Protein AF-F0GGA5-F1 (afdb_monomer_lite)

Secondary structure (DSSP, 8-state):
---SSBPPTTGGGGGG-SS-----BBTTB--HHHHHHHHHHHHHHHHHHH--

Radius of gyration: 14.15 Å; chains: 1; bounding box: 29×25×43 Å

pLDDT: mean 92.79, std 10.34, range [44.25, 98.62]

Structure (mmCIF, N/CA/C/O backbone):
data_AF-F0GGA5-F1
#
_entry.id   AF-F0GGA5-F1
#
loop_
_atom_site.group_PDB
_atom_site.id
_atom_site.type_symbol
_atom_site.label_atom_id
_atom_site.label_alt_id
_atom_site.label_comp_id
_atom_site.label_asym_id
_atom_site.label_entity_id
_atom_site.label_seq_id
_atom_site.pdbx_PDB_ins_code
_atom_site.Cartn_x
_atom_site.Cartn_y
_atom_site.Cartn_z
_atom_site.occupancy
_atom_site.B_iso_or_equiv
_atom_site.auth_seq_id
_atom_site.auth_comp_id
_atom_site.auth_asym_id
_atom_site.auth_atom_id
_atom_site.pdbx_PDB_model_num
ATOM 1 N N . MET A 1 1 ? 4.819 1.325 -27.166 1.00 44.25 1 MET A N 1
ATOM 2 C CA . MET A 1 1 ? 4.624 2.177 -25.976 1.00 44.25 1 MET A CA 1
ATOM 3 C C . MET A 1 1 ? 5.400 1.529 -24.849 1.00 44.25 1 MET A C 1
ATOM 5 O O . MET A 1 1 ? 5.092 0.389 -24.529 1.00 44.25 1 MET A O 1
ATOM 9 N N . SER A 1 2 ? 6.462 2.164 -24.355 1.00 57.97 2 SER A N 1
ATOM 10 C CA . SER A 1 2 ? 7.236 1.616 -23.236 1.00 57.97 2 SER A CA 1
AT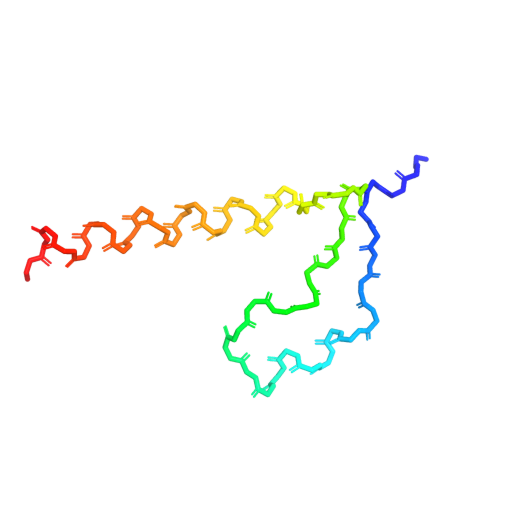OM 11 C C . SER A 1 2 ? 6.339 1.537 -22.004 1.00 57.97 2 SER A C 1
ATOM 13 O O . SER A 1 2 ? 5.635 2.503 -21.711 1.00 57.97 2 SER A O 1
ATOM 15 N N . ASP A 1 3 ? 6.330 0.391 -21.325 1.00 72.06 3 ASP A N 1
ATOM 16 C CA . ASP A 1 3 ? 5.641 0.245 -20.044 1.00 72.06 3 ASP A CA 1
ATOM 17 C C . 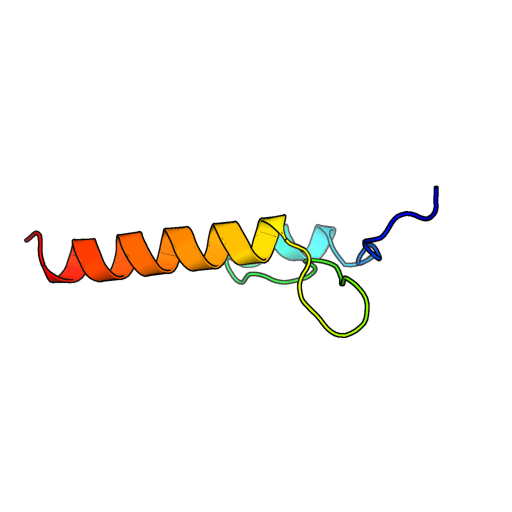ASP A 1 3 ? 6.263 1.260 -19.071 1.00 72.06 3 ASP A C 1
ATOM 19 O O . ASP A 1 3 ? 7.464 1.217 -18.802 1.00 72.06 3 ASP A O 1
ATOM 23 N N . ALA A 1 4 ? 5.477 2.245 -18.630 1.00 82.69 4 ALA A N 1
ATOM 24 C CA . ALA A 1 4 ? 5.966 3.326 -17.771 1.00 82.69 4 ALA A CA 1
ATOM 25 C C . ALA A 1 4 ? 6.281 2.835 -16.346 1.00 82.69 4 ALA A C 1
ATOM 27 O O . ALA A 1 4 ? 6.862 3.573 -15.548 1.00 82.69 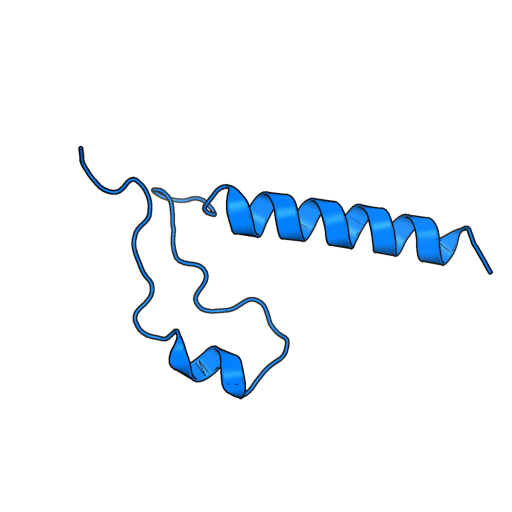4 ALA A O 1
ATOM 28 N N . VAL A 1 5 ? 5.884 1.599 -16.027 1.00 91.00 5 VAL A N 1
ATOM 29 C CA . VAL A 1 5 ? 6.047 0.976 -14.720 1.00 91.00 5 VAL A CA 1
ATOM 30 C C . VAL A 1 5 ? 6.989 -0.215 -14.825 1.00 91.00 5 VAL A C 1
ATOM 32 O O . VAL A 1 5 ? 6.713 -1.211 -15.487 1.00 91.00 5 VAL A O 1
ATOM 35 N N . GLU A 1 6 ? 8.092 -0.147 -14.091 1.00 93.38 6 GLU A N 1
ATOM 36 C CA . GLU A 1 6 ? 8.962 -1.293 -13.896 1.00 93.38 6 GLU A CA 1
ATOM 37 C C . GLU A 1 6 ? 8.358 -2.254 -12.873 1.00 93.38 6 GLU A C 1
ATOM 39 O O . GLU A 1 6 ? 8.005 -1.870 -11.751 1.00 93.38 6 GLU A O 1
ATOM 44 N N . ARG A 1 7 ? 8.270 -3.526 -13.267 1.00 91.12 7 ARG A N 1
ATOM 45 C CA . ARG A 1 7 ? 7.762 -4.612 -12.426 1.00 91.12 7 ARG A CA 1
ATOM 46 C C . ARG A 1 7 ? 8.796 -5.027 -11.387 1.00 91.12 7 ARG A C 1
ATOM 48 O O . ARG A 1 7 ? 9.991 -5.051 -11.660 1.00 91.12 7 ARG A O 1
ATOM 55 N N . ASN A 1 8 ? 8.320 -5.412 -10.206 1.00 90.44 8 ASN A N 1
ATOM 56 C CA . ASN A 1 8 ? 9.172 -5.942 -9.149 1.00 90.44 8 ASN A CA 1
ATOM 57 C C . ASN A 1 8 ? 9.089 -7.485 -9.122 1.00 90.44 8 ASN A C 1
ATOM 59 O O . ASN A 1 8 ? 7.981 -8.011 -8.987 1.00 90.44 8 ASN A O 1
ATOM 63 N N . PRO A 1 9 ? 10.216 -8.216 -9.232 1.00 94.19 9 PRO A N 1
ATOM 64 C CA . PRO A 1 9 ? 10.217 -9.680 -9.281 1.00 94.19 9 PRO A CA 1
ATOM 65 C C . PRO A 1 9 ? 9.811 -10.341 -7.956 1.00 94.19 9 PRO A C 1
ATOM 67 O O . PRO A 1 9 ? 9.449 -11.511 -7.942 1.00 94.19 9 PRO A O 1
ATOM 70 N N . TRP A 1 10 ? 9.817 -9.613 -6.839 1.00 95.69 10 TRP A N 1
ATOM 71 C CA . TRP A 1 10 ? 9.506 -10.147 -5.510 1.00 95.69 10 TRP A CA 1
ATOM 72 C C . TRP A 1 10 ? 8.010 -10.144 -5.173 1.00 95.69 10 TRP A C 1
ATOM 74 O O . TRP A 1 10 ? 7.634 -10.103 -4.001 1.00 95.69 10 TRP A O 1
ATOM 84 N N . GLY A 1 11 ? 7.138 -10.172 -6.184 1.00 94.69 11 GLY A N 1
ATOM 85 C CA . GLY A 1 11 ? 5.685 -10.124 -5.999 1.00 94.69 11 GLY A CA 1
ATOM 86 C C . GLY A 1 11 ? 5.142 -11.234 -5.092 1.00 94.69 11 GLY A C 1
ATOM 87 O O . GLY A 1 11 ? 4.222 -10.984 -4.316 1.00 94.69 11 GLY A O 1
ATOM 88 N N . GLU A 1 12 ? 5.751 -12.421 -5.127 1.00 96.50 12 GLU A N 1
ATOM 89 C CA . GLU A 1 12 ? 5.371 -13.569 -4.291 1.00 96.50 12 GLU A CA 1
ATOM 90 C C . GLU A 1 12 ? 5.546 -13.299 -2.790 1.00 96.50 12 GLU A C 1
ATOM 92 O O . GLU A 1 12 ? 4.768 -13.793 -1.975 1.00 96.50 12 GLU A O 1
ATOM 97 N N . LEU A 1 13 ? 6.499 -12.440 -2.405 1.00 97.06 13 LEU A N 1
ATOM 98 C CA . LEU A 1 13 ? 6.765 -12.141 -0.995 1.00 97.06 13 LEU A CA 1
ATOM 99 C C . LEU A 1 13 ? 5.612 -11.393 -0.314 1.00 97.06 13 LEU A C 1
ATOM 101 O O . LEU A 1 13 ? 5.508 -11.402 0.913 1.00 97.06 13 LEU A O 1
ATOM 105 N N . LYS A 1 14 ? 4.715 -10.774 -1.094 1.00 96.06 14 LYS A N 1
ATOM 106 C CA . LYS A 1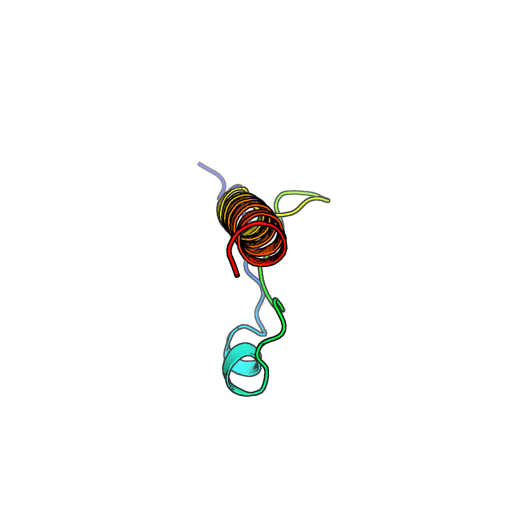 14 ? 3.527 -10.082 -0.574 1.00 96.06 14 LYS A CA 1
ATOM 107 C C . LYS A 1 14 ? 2.602 -11.015 0.212 1.00 96.06 14 LYS A C 1
ATOM 109 O O . LYS A 1 14 ? 1.871 -10.534 1.064 1.00 96.06 14 LYS A O 1
ATOM 114 N N . ALA A 1 15 ? 2.638 -12.325 -0.041 1.00 97.69 15 ALA A N 1
ATOM 115 C CA . ALA A 1 15 ? 1.821 -13.295 0.689 1.00 97.69 15 ALA A CA 1
ATOM 116 C C . ALA A 1 15 ? 2.192 -13.407 2.181 1.00 97.69 15 ALA A C 1
ATOM 118 O O . ALA A 1 15 ? 1.375 -13.852 2.982 1.00 97.69 15 ALA A O 1
ATOM 119 N N . PHE A 1 16 ? 3.403 -12.993 2.566 1.00 98.12 16 PHE A N 1
ATOM 120 C CA . PHE A 1 16 ? 3.925 -13.163 3.925 1.00 98.12 16 PHE A CA 1
ATOM 121 C C . PHE A 1 16 ? 3.810 -11.906 4.796 1.00 98.12 16 PHE A C 1
ATOM 123 O O . PHE A 1 16 ? 4.253 -11.914 5.944 1.00 98.12 16 PHE A O 1
ATOM 130 N N . THR A 1 17 ? 3.263 -10.800 4.280 1.00 97.62 17 THR A N 1
ATOM 131 C CA . THR A 1 17 ? 3.144 -9.553 5.043 1.00 97.62 17 THR A CA 1
ATOM 132 C C . THR A 1 17 ? 2.033 -8.647 4.527 1.00 97.62 17 THR A C 1
ATOM 134 O O . THR A 1 17 ? 1.786 -8.553 3.330 1.00 97.62 17 THR A O 1
ATOM 137 N N . ASN A 1 18 ? 1.424 -7.888 5.437 1.00 97.06 18 ASN A N 1
ATOM 138 C CA . ASN A 1 18 ? 0.499 -6.809 5.086 1.00 97.06 18 ASN A CA 1
ATOM 139 C C . ASN A 1 18 ? 1.229 -5.527 4.636 1.00 97.06 18 ASN A C 1
ATOM 141 O O . ASN A 1 18 ? 0.589 -4.560 4.215 1.00 97.06 18 ASN A O 1
ATOM 145 N N . ALA A 1 19 ? 2.562 -5.483 4.747 1.00 97.25 19 ALA A N 1
ATOM 146 C CA . ALA A 1 19 ? 3.354 -4.351 4.289 1.00 97.25 19 ALA A CA 1
ATOM 147 C C . ALA A 1 19 ? 3.251 -4.177 2.764 1.00 97.25 19 ALA A C 1
ATOM 149 O O . ALA A 1 19 ? 3.212 -5.137 1.994 1.00 97.25 19 ALA A O 1
ATOM 150 N N . ARG A 1 20 ? 3.255 -2.922 2.304 1.00 96.00 20 ARG A N 1
ATOM 151 C CA . ARG A 1 20 ? 3.145 -2.577 0.878 1.00 96.00 20 ARG A CA 1
ATOM 152 C C . ARG A 1 20 ? 4.499 -2.707 0.169 1.00 96.00 20 ARG A C 1
ATOM 154 O O . ARG A 1 20 ? 5.106 -1.708 -0.204 1.00 96.00 20 ARG A O 1
ATOM 161 N N . ILE A 1 21 ? 4.978 -3.938 0.008 1.00 96.75 21 ILE A N 1
ATOM 162 C CA . ILE A 1 21 ? 6.241 -4.265 -0.674 1.00 96.75 21 ILE A CA 1
ATOM 163 C C . ILE A 1 21 ? 6.026 -4.626 -2.152 1.00 96.75 21 ILE A C 1
ATOM 165 O O . ILE A 1 21 ? 4.903 -4.888 -2.587 1.00 96.75 21 ILE A O 1
ATOM 169 N N . ALA A 1 22 ? 7.120 -4.646 -2.922 1.00 95.94 22 ALA A N 1
ATOM 170 C CA . ALA A 1 22 ? 7.152 -5.085 -4.321 1.00 95.94 22 ALA A CA 1
ATOM 171 C C . ALA A 1 22 ? 6.141 -4.370 -5.252 1.00 95.94 22 ALA A C 1
ATOM 173 O O . ALA A 1 22 ? 5.550 -4.979 -6.139 1.00 95.94 22 ALA A O 1
ATOM 174 N N . LEU A 1 23 ? 5.937 -3.060 -5.061 1.00 94.88 23 LEU A N 1
ATOM 175 C CA . LEU A 1 23 ? 4.941 -2.263 -5.801 1.00 94.88 23 LEU A CA 1
ATOM 176 C C . LEU A 1 23 ? 5.364 -1.871 -7.228 1.00 94.88 23 LEU A C 1
ATOM 178 O O . LEU A 1 23 ? 4.552 -1.329 -7.975 1.00 94.88 23 LEU A O 1
ATOM 182 N N . GLY A 1 24 ? 6.622 -2.121 -7.595 1.00 94.12 24 GLY A N 1
ATOM 183 C CA . GLY A 1 24 ? 7.223 -1.582 -8.815 1.00 94.12 24 GLY A CA 1
ATOM 184 C C . GLY A 1 24 ? 7.617 -0.109 -8.676 1.00 94.12 24 GLY A C 1
ATOM 185 O O . GLY A 1 24 ? 7.544 0.468 -7.588 1.00 94.12 24 GLY A O 1
ATOM 186 N N . ARG A 1 25 ? 8.059 0.497 -9.780 1.00 94.69 25 ARG A N 1
ATOM 187 C CA . ARG A 1 25 ? 8.488 1.906 -9.828 1.00 94.69 25 ARG A CA 1
ATOM 188 C C . ARG A 1 25 ? 8.164 2.558 -11.166 1.00 94.69 25 ARG A C 1
ATOM 190 O O . ARG A 1 25 ? 8.221 1.904 -12.199 1.00 94.69 25 ARG A O 1
ATOM 197 N N . ALA A 1 26 ? 7.867 3.851 -11.144 1.00 95.06 26 ALA A N 1
ATOM 198 C CA . ALA A 1 26 ? 7.819 4.708 -12.322 1.00 95.06 26 ALA A CA 1
ATOM 199 C C . ALA A 1 26 ? 8.981 5.709 -12.213 1.00 95.06 26 ALA A C 1
ATOM 201 O O . ALA A 1 26 ? 8.926 6.656 -11.426 1.00 95.06 26 ALA A O 1
ATOM 202 N N . GLY A 1 27 ? 10.084 5.448 -12.922 1.00 92.38 27 GLY A N 1
ATOM 203 C CA . GLY A 1 27 ? 11.344 6.171 -12.713 1.00 92.38 27 GLY A CA 1
ATOM 204 C C . GLY A 1 27 ? 11.849 6.026 -11.271 1.00 92.38 27 GLY A C 1
ATOM 205 O O . GLY A 1 27 ? 12.052 4.904 -10.802 1.00 92.38 27 GLY A O 1
ATOM 206 N N . ASN A 1 28 ? 12.005 7.158 -10.575 1.00 93.25 28 ASN A N 1
ATOM 207 C CA . ASN A 1 28 ? 12.426 7.236 -9.167 1.00 93.25 28 ASN A CA 1
ATOM 208 C C . ASN A 1 28 ? 11.239 7.359 -8.189 1.00 93.25 28 ASN A C 1
ATOM 210 O O . ASN A 1 28 ? 11.418 7.759 -7.041 1.00 93.25 28 ASN A O 1
ATOM 214 N N . SER A 1 29 ? 10.013 7.091 -8.640 1.00 94.12 29 SER A N 1
ATOM 215 C CA . SER A 1 29 ? 8.785 7.329 -7.873 1.00 94.12 29 SER A CA 1
ATOM 216 C C . SER A 1 29 ? 7.855 6.114 -7.857 1.00 94.12 29 SER A C 1
ATOM 218 O O . SER A 1 29 ? 8.054 5.135 -8.582 1.00 94.12 29 SER A O 1
ATOM 220 N N . LEU A 1 30 ? 6.824 6.173 -7.008 1.00 95.38 30 LEU A N 1
ATOM 221 C CA . LEU A 1 30 ? 5.771 5.161 -6.965 1.00 95.38 30 LEU A CA 1
ATOM 222 C C . LEU A 1 30 ? 4.911 5.211 -8.237 1.00 95.38 30 LEU A C 1
ATOM 224 O O . LEU A 1 30 ? 4.592 6.303 -8.714 1.00 95.38 30 LEU A O 1
ATOM 228 N N . PRO A 1 31 ? 4.457 4.056 -8.751 1.00 96.00 31 PRO A N 1
AT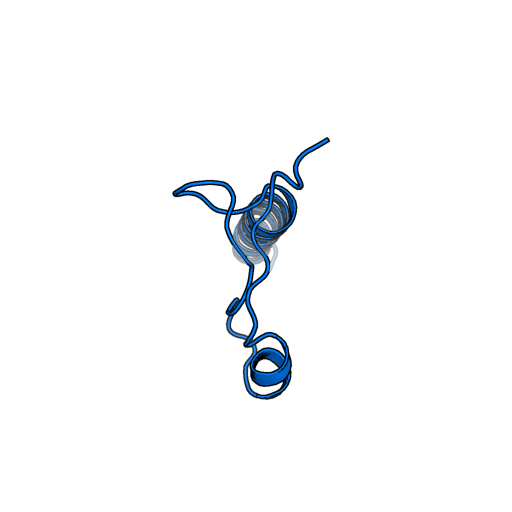OM 229 C CA . PRO A 1 31 ? 3.408 4.031 -9.759 1.00 96.00 31 PRO A CA 1
ATOM 230 C C . PRO A 1 31 ? 2.115 4.677 -9.231 1.00 96.00 31 PRO A C 1
ATOM 232 O O . PRO A 1 31 ? 1.835 4.672 -8.030 1.00 96.00 31 PRO A O 1
ATOM 235 N N . THR A 1 32 ? 1.283 5.208 -10.126 1.00 95.69 32 THR A N 1
ATOM 236 C CA . THR A 1 32 ? 0.081 5.970 -9.745 1.00 95.69 32 THR A CA 1
ATOM 237 C C . THR A 1 32 ? -0.915 5.153 -8.918 1.00 95.69 32 THR A C 1
ATOM 239 O O . THR A 1 32 ? -1.439 5.648 -7.924 1.00 95.69 32 THR A O 1
ATOM 242 N N . ALA A 1 33 ? -1.160 3.892 -9.282 1.00 96.19 33 ALA A N 1
ATOM 243 C CA . ALA A 1 33 ? -2.114 3.032 -8.577 1.00 96.19 33 ALA A CA 1
ATOM 244 C C . ALA A 1 33 ? -1.780 2.829 -7.077 1.00 96.19 33 ALA A C 1
ATOM 246 O O . ALA A 1 33 ? -2.638 3.125 -6.242 1.00 96.19 33 ALA A O 1
ATOM 247 N N . PRO A 1 34 ? -0.566 2.384 -6.680 1.00 96.38 34 PRO A N 1
ATOM 248 C CA . PRO A 1 34 ? -0.209 2.269 -5.266 1.00 96.38 34 PRO A CA 1
ATOM 249 C C . PRO A 1 34 ? -0.191 3.613 -4.521 1.00 96.38 34 PRO A C 1
ATOM 251 O O . PRO A 1 34 ? -0.513 3.630 -3.332 1.00 96.38 34 PRO A O 1
ATOM 254 N N . LEU A 1 35 ? 0.124 4.728 -5.195 1.00 97.75 35 LEU A N 1
ATOM 255 C CA . LEU A 1 35 ? 0.042 6.068 -4.603 1.00 97.75 35 LEU A CA 1
ATOM 256 C C . LEU A 1 35 ? -1.409 6.461 -4.274 1.00 97.75 35 LEU A C 1
ATOM 258 O O . LEU A 1 35 ? -1.692 6.898 -3.161 1.00 97.75 35 LEU A O 1
ATOM 262 N N . LEU A 1 36 ? -2.348 6.251 -5.200 1.00 98.38 36 LEU A N 1
ATOM 263 C CA . LEU A 1 36 ? -3.773 6.502 -4.952 1.00 98.38 36 LEU A CA 1
ATOM 264 C C . LEU A 1 36 ? -4.321 5.599 -3.842 1.00 98.38 36 LEU A C 1
ATOM 266 O O . LEU A 1 36 ? -5.035 6.070 -2.960 1.00 98.38 36 LEU A O 1
ATOM 270 N N . ALA A 1 37 ? -3.934 4.321 -3.836 1.00 98.38 37 ALA A N 1
ATOM 271 C CA . ALA A 1 37 ? -4.311 3.392 -2.775 1.00 98.38 37 ALA A CA 1
ATOM 272 C C . ALA A 1 37 ? -3.750 3.808 -1.406 1.00 98.38 37 ALA A C 1
ATOM 274 O O . ALA A 1 37 ? -4.358 3.511 -0.381 1.00 98.38 37 ALA A O 1
ATOM 275 N N . PHE A 1 38 ? -2.575 4.440 -1.352 1.00 98.00 38 PHE A N 1
ATOM 276 C CA . PHE A 1 38 ? -2.031 5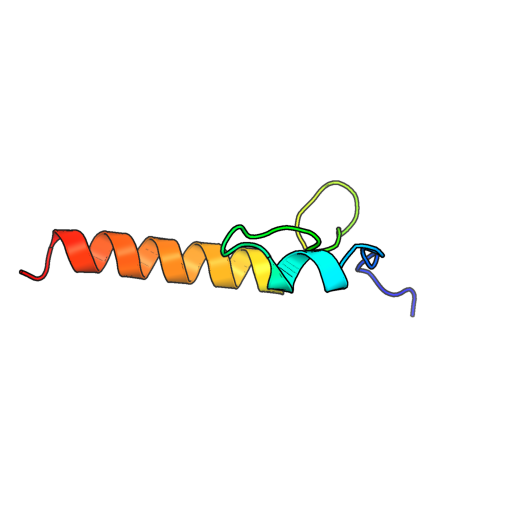.001 -0.114 1.00 98.00 38 PHE A CA 1
ATOM 277 C C . PHE A 1 38 ? -2.853 6.209 0.353 1.00 98.00 38 PHE A C 1
ATOM 279 O O . PHE A 1 38 ? -3.273 6.242 1.507 1.00 98.00 38 PHE A O 1
ATOM 286 N N . ASN A 1 39 ? -3.152 7.146 -0.550 1.00 98.56 39 ASN A N 1
ATOM 287 C CA . ASN A 1 39 ? -3.937 8.342 -0.233 1.00 98.56 39 ASN A CA 1
ATOM 288 C C . ASN A 1 39 ? -5.351 8.003 0.256 1.00 98.56 39 ASN A C 1
ATOM 290 O O . ASN A 1 39 ? -5.817 8.600 1.224 1.00 98.56 39 ASN A O 1
ATOM 294 N N . LEU A 1 40 ? -6.008 7.014 -0.359 1.00 98.62 40 LEU A N 1
ATOM 295 C CA . LEU A 1 40 ? -7.312 6.532 0.099 1.00 98.62 40 LEU A CA 1
ATOM 296 C C . LEU A 1 40 ? -7.233 5.968 1.521 1.00 98.62 40 LEU A C 1
ATOM 298 O O . LEU A 1 40 ? -8.017 6.361 2.379 1.00 98.62 40 LEU A O 1
ATOM 302 N N . SER A 1 41 ? -6.262 5.091 1.792 1.00 98.31 41 SER A N 1
ATOM 303 C CA . SER A 1 41 ? -6.076 4.538 3.138 1.00 98.31 41 SER A CA 1
ATOM 304 C C . SER A 1 41 ? -5.737 5.616 4.167 1.00 98.31 41 SER A C 1
ATOM 306 O O . SER A 1 41 ? -6.158 5.512 5.313 1.00 98.31 41 SER A O 1
ATOM 308 N N . HIS A 1 42 ? -5.016 6.667 3.770 1.00 98.31 42 HIS A N 1
ATOM 309 C CA . HIS A 1 42 ? -4.758 7.809 4.639 1.00 98.31 42 HIS A CA 1
ATOM 310 C C . HIS A 1 42 ? -6.037 8.596 4.956 1.00 98.31 42 HIS A C 1
ATOM 312 O O . HIS A 1 42 ? -6.270 8.907 6.121 1.00 98.31 42 HIS A O 1
ATOM 318 N N . ALA A 1 43 ? -6.883 8.882 3.961 1.00 98.19 43 ALA A N 1
ATOM 319 C CA . ALA A 1 43 ? -8.174 9.537 4.181 1.00 98.19 43 ALA A CA 1
ATOM 320 C C . ALA A 1 43 ? -9.067 8.713 5.125 1.00 98.19 43 ALA A C 1
ATOM 322 O O . ALA A 1 43 ? -9.522 9.230 6.138 1.00 98.19 43 ALA A O 1
ATOM 323 N N . GLN A 1 44 ? -9.197 7.408 4.868 1.00 97.94 44 GLN A N 1
ATOM 324 C CA . GLN A 1 44 ? -9.949 6.484 5.724 1.00 97.94 44 GLN A CA 1
ATOM 325 C C . GLN A 1 44 ? -9.414 6.448 7.161 1.00 97.94 44 GLN A C 1
ATOM 327 O O . GLN A 1 44 ? -10.191 6.438 8.110 1.00 97.94 44 GLN A O 1
ATOM 332 N N . ALA A 1 45 ? -8.090 6.454 7.338 1.00 97.19 45 ALA A N 1
ATOM 333 C CA . ALA A 1 45 ? -7.482 6.487 8.665 1.00 97.19 45 ALA A CA 1
ATOM 334 C C . ALA A 1 45 ? -7.795 7.791 9.415 1.00 97.19 45 ALA A C 1
ATOM 336 O O . ALA A 1 45 ? -7.985 7.758 10.626 1.00 97.19 45 ALA A O 1
ATOM 337 N N . ARG A 1 46 ? -7.866 8.933 8.715 1.00 97.31 46 ARG A N 1
ATOM 338 C CA . ARG A 1 46 ? -8.280 10.212 9.314 1.00 97.31 46 ARG A CA 1
ATOM 339 C C . ARG A 1 46 ? -9.750 10.184 9.712 1.00 97.31 46 ARG A C 1
ATOM 341 O O . ARG A 1 46 ? -10.070 10.596 10.821 1.00 97.31 46 ARG A O 1
ATOM 348 N N . ASP A 1 47 ? -10.618 9.670 8.846 1.00 97.56 47 ASP A N 1
ATOM 349 C CA . ASP A 1 47 ? -12.048 9.542 9.140 1.00 97.56 47 ASP A CA 1
ATOM 350 C C . ASP A 1 47 ? -12.283 8.658 10.371 1.00 97.56 47 ASP A C 1
ATOM 352 O O . ASP A 1 47 ? -13.045 9.036 11.257 1.00 97.56 47 ASP A O 1
ATOM 356 N N . ALA A 1 48 ? -11.548 7.546 10.490 1.00 97.31 48 ALA A N 1
ATOM 357 C CA . ALA A 1 48 ? -11.617 6.634 11.633 1.00 97.31 48 ALA A CA 1
ATOM 358 C C . ALA A 1 48 ? -11.205 7.272 12.974 1.00 97.31 48 ALA A C 1
ATOM 360 O O . ALA A 1 48 ? -11.594 6.781 14.027 1.00 97.31 48 ALA A O 1
ATOM 361 N N . VAL A 1 49 ? -10.428 8.362 12.966 1.00 96.38 49 VAL A N 1
ATOM 362 C CA . VAL A 1 49 ? -10.119 9.127 14.190 1.00 96.38 49 VAL A CA 1
ATOM 363 C C . VAL A 1 49 ? -11.304 10.001 14.613 1.00 96.38 49 VAL A C 1
ATOM 365 O O . VAL A 1 49 ? -11.482 10.267 15.799 1.00 96.38 49 VAL A O 1
ATOM 368 N N . HIS A 1 50 ? -12.103 10.474 13.654 1.00 94.62 50 HIS A N 1
ATOM 369 C CA . HIS A 1 50 ? -13.187 11.429 13.887 1.00 94.62 50 HIS A CA 1
ATOM 370 C C . HIS A 1 50 ? -14.579 10.785 13.988 1.00 94.62 50 HIS A C 1
ATOM 372 O O . HIS A 1 50 ? -15.510 11.449 14.442 1.00 94.62 50 HIS A O 1
ATOM 378 N N . GLN A 1 51 ? -14.730 9.523 13.584 1.00 84.56 51 GLN A N 1
ATOM 379 C CA . GLN A 1 51 ? -15.967 8.743 13.676 1.00 84.56 51 GLN A CA 1
ATOM 380 C C . GLN A 1 51 ? -15.790 7.618 14.716 1.00 84.56 51 GLN A C 1
ATOM 382 O O . GLN A 1 51 ? -15.151 6.617 14.388 1.00 84.56 51 GLN A O 1
ATOM 387 N N . PRO A 1 52 ? -16.281 7.798 15.961 1.00 66.25 52 PRO A N 1
ATOM 388 C CA . PRO A 1 52 ? -16.191 6.792 17.023 1.00 66.25 52 PRO A CA 1
ATOM 389 C C . PRO A 1 52 ? -17.150 5.610 16.833 1.00 66.25 52 PRO A C 1
ATOM 391 O O . PRO A 1 52 ? -18.232 5.801 16.230 1.00 66.25 52 PRO A O 1
#

Foldseek 3Di:
DPDQWAFFPCPVCVVVDPDPPRQTDRVVHGDPVVVVVVVVVVVVVVVVVVPD

Sequence (52 aa):
MSDAVERNPWGELKAFTNARIALGRAGNSLPTAPLLAFNLSHAQARDAVHQP